Protein AF-A0A7S0EVM1-F1 (afdb_monomer_lite)

Foldseek 3Di:
DPDPPVLQALNVLLVQLVVLQVVLVCLCVCPPHRNDNPSSLVSLVRSLVSLVSNVVRLVVDDPPVCVPSNVSSVVSNVVSVVSNVVSVVVVVVVVVVVVVVVVVVPD

Organism: NCBI:txid33657

Sequence (107 aa):
NPNLASLSGLEGHTVRARAAMLLGMMALDGDGSTQDDAVAQDYFERALLAARAGLACRNELPRTEVASWASYSLHVAEWANSYSVALADACTQVEEDAVDTMQSMDL

Secondary structure (DSSP, 8-state):
---GGGTTSHHHHHHHHHHHHHHHHHHHHTSSS---HHHHHHHHHHHHHHHHHHHHHGGGS-TTTHHHHHHHHHHHHHHHHHHHHHHHHHHHHHHHHHHHHHHTT--

pLDDT: mean 72.64, std 14.71, range [39.16, 90.12]

Radius of gyration: 18.67 Å; chains: 1; bounding box: 40×15×69 Å

Structure (mmCIF, N/CA/C/O backbone):
data_AF-A0A7S0EVM1-F1
#
_entry.id   AF-A0A7S0EVM1-F1
#
loop_
_atom_site.group_PDB
_atom_site.id
_atom_site.type_symbol
_atom_site.label_atom_id
_atom_site.label_alt_id
_atom_site.label_comp_id
_atom_site.label_asym_id
_atom_site.label_entity_id
_atom_site.label_seq_id
_atom_site.pdbx_PDB_ins_code
_atom_site.Cartn_x
_atom_site.Cartn_y
_atom_site.Cartn_z
_atom_site.occupancy
_atom_site.B_iso_or_equiv
_atom_site.auth_seq_id
_atom_site.auth_comp_id
_atom_site.auth_asym_id
_atom_site.auth_atom_id
_atom_site.pdbx_PDB_model_num
ATOM 1 N N . ASN A 1 1 ? 2.717 7.761 -26.372 1.00 39.16 1 ASN A N 1
ATOM 2 C CA . ASN A 1 1 ? 2.186 7.416 -25.041 1.00 39.16 1 ASN A CA 1
ATOM 3 C C . ASN A 1 1 ? 2.802 6.075 -24.661 1.00 39.16 1 ASN A C 1
ATOM 5 O O . ASN A 1 1 ? 2.301 5.061 -25.135 1.00 39.16 1 ASN A O 1
ATOM 9 N N . PRO A 1 2 ? 3.997 6.053 -24.044 1.00 42.12 2 PRO A N 1
ATOM 10 C CA . PRO A 1 2 ? 4.750 4.815 -23.893 1.00 42.12 2 PRO A CA 1
ATOM 11 C C . PRO A 1 2 ? 4.037 3.876 -22.913 1.00 42.12 2 PRO A C 1
ATOM 13 O O . PRO A 1 2 ? 3.960 4.131 -21.721 1.00 42.12 2 PRO A O 1
ATOM 16 N N . ASN A 1 3 ? 3.454 2.827 -23.494 1.00 39.56 3 ASN A N 1
ATOM 17 C CA . ASN A 1 3 ? 3.195 1.498 -22.947 1.00 39.56 3 ASN A CA 1
ATOM 18 C C . ASN A 1 3 ? 3.172 1.356 -21.416 1.00 39.56 3 ASN A C 1
ATOM 20 O O . ASN A 1 3 ? 4.146 0.943 -20.797 1.00 39.56 3 ASN A O 1
ATOM 24 N N . LEU A 1 4 ? 1.971 1.467 -20.847 1.00 48.00 4 LEU A N 1
ATOM 25 C CA . LEU A 1 4 ? 1.638 0.919 -19.524 1.00 48.00 4 LEU A CA 1
ATOM 26 C C . LEU A 1 4 ? 1.870 -0.613 -19.434 1.00 48.00 4 LEU A C 1
ATOM 28 O O . LEU A 1 4 ? 1.876 -1.178 -18.346 1.00 48.00 4 LEU A O 1
ATOM 32 N N . ALA A 1 5 ? 2.083 -1.293 -20.568 1.00 42.06 5 ALA A N 1
ATOM 33 C CA . ALA A 1 5 ? 2.342 -2.730 -20.655 1.00 42.06 5 ALA A CA 1
ATOM 34 C C . ALA A 1 5 ? 3.776 -3.154 -20.262 1.00 42.06 5 ALA A C 1
ATOM 36 O O . ALA A 1 5 ? 3.995 -4.334 -20.010 1.00 42.06 5 ALA A O 1
ATOM 37 N N . SER A 1 6 ? 4.747 -2.231 -20.175 1.00 50.34 6 SER A N 1
ATOM 38 C CA . SER A 1 6 ? 6.135 -2.531 -19.760 1.00 50.34 6 SER A CA 1
ATOM 39 C C . SER A 1 6 ? 6.419 -2.250 -18.276 1.00 50.34 6 SER A C 1
ATOM 41 O O . SER A 1 6 ? 7.572 -2.251 -17.854 1.00 50.34 6 SER A O 1
ATOM 43 N N . LEU A 1 7 ? 5.383 -2.004 -17.467 1.00 54.09 7 LEU A N 1
ATOM 44 C CA . LEU A 1 7 ? 5.465 -1.653 -16.042 1.00 54.09 7 LEU A CA 1
ATOM 45 C C . LEU A 1 7 ? 5.832 -2.851 -15.130 1.00 54.09 7 LEU A C 1
ATOM 47 O O . LEU A 1 7 ? 5.220 -3.059 -14.082 1.00 54.09 7 LEU A O 1
ATOM 51 N N . SER A 1 8 ? 6.827 -3.651 -15.519 1.00 59.28 8 SER A N 1
ATOM 52 C CA . SER A 1 8 ? 7.483 -4.652 -14.661 1.00 59.28 8 SER A CA 1
ATOM 53 C C . SER A 1 8 ? 8.714 -4.098 -13.928 1.00 59.28 8 SER A C 1
ATOM 55 O O . SER A 1 8 ? 9.279 -4.785 -13.088 1.00 59.28 8 SER A O 1
ATOM 57 N N . GLY A 1 9 ? 9.144 -2.870 -14.240 1.00 69.94 9 GLY A N 1
ATOM 58 C CA . GLY A 1 9 ? 10.268 -2.195 -13.582 1.00 69.94 9 GLY A CA 1
ATOM 59 C C . GLY A 1 9 ? 9.874 -1.362 -12.356 1.00 69.94 9 GLY A C 1
ATOM 60 O O . GLY A 1 9 ? 8.707 -1.307 -11.956 1.00 69.94 9 GLY A O 1
ATOM 61 N N . LEU A 1 10 ? 10.859 -0.657 -11.787 1.00 74.62 10 LEU A N 1
ATOM 62 C CA . LEU A 1 10 ? 10.715 0.220 -10.614 1.00 74.62 10 LEU A CA 1
ATOM 63 C C . LEU A 1 10 ? 9.502 1.165 -10.713 1.00 74.62 10 LEU A C 1
ATOM 65 O O . LEU A 1 10 ? 8.761 1.306 -9.743 1.00 74.62 10 LEU A O 1
ATOM 69 N N . GLU A 1 11 ? 9.260 1.769 -11.876 1.00 76.31 11 GLU A N 1
ATOM 70 C CA . GLU A 1 11 ? 8.141 2.695 -12.102 1.00 76.31 11 GLU A CA 1
ATOM 71 C C . GLU A 1 11 ? 6.772 2.023 -11.906 1.00 76.31 11 GLU A C 1
ATOM 73 O O . GLU A 1 11 ? 5.929 2.529 -11.167 1.00 76.31 11 GLU A O 1
ATOM 78 N N . GLY A 1 12 ? 6.565 0.834 -12.478 1.00 79.69 12 GLY A N 1
ATOM 79 C CA . GLY A 1 12 ? 5.301 0.100 -12.365 1.00 79.69 12 GLY A CA 1
ATOM 80 C C . GLY A 1 12 ? 4.971 -0.309 -10.938 1.00 79.69 12 GLY A C 1
ATOM 81 O O . GLY A 1 12 ? 3.844 -0.148 -10.462 1.00 79.69 12 GLY A O 1
ATOM 82 N N . HIS A 1 13 ? 5.990 -0.783 -10.231 1.00 84.75 13 HIS A N 1
ATOM 83 C CA . HIS A 1 13 ? 5.903 -1.097 -8.814 1.00 84.75 13 HIS A CA 1
ATOM 84 C C . HIS A 1 13 ? 5.622 0.141 -7.956 1.00 84.75 13 HIS A C 1
ATOM 86 O O . HIS A 1 13 ? 4.796 0.076 -7.048 1.00 84.75 13 HIS A O 1
ATOM 92 N N . THR A 1 14 ? 6.233 1.279 -8.286 1.00 83.00 14 THR A N 1
ATOM 93 C CA . THR A 1 14 ? 6.039 2.547 -7.570 1.00 83.00 14 THR A CA 1
ATOM 94 C C . THR A 1 14 ? 4.627 3.103 -7.770 1.00 83.00 14 THR A C 1
ATOM 96 O O . THR A 1 14 ? 3.985 3.524 -6.808 1.00 83.00 14 THR A O 1
ATOM 99 N N . VAL A 1 15 ? 4.094 3.044 -8.993 1.00 85.19 15 VAL A N 1
ATOM 100 C CA . VAL A 1 15 ? 2.712 3.454 -9.289 1.00 85.19 15 VAL A CA 1
ATOM 101 C C . VAL A 1 15 ? 1.708 2.554 -8.567 1.00 85.19 15 VAL A C 1
ATOM 103 O O . VAL A 1 15 ? 0.760 3.058 -7.966 1.00 85.19 15 VAL A O 1
ATOM 106 N N . ARG A 1 16 ? 1.932 1.233 -8.563 1.00 87.12 16 ARG A N 1
ATOM 107 C CA . ARG A 1 16 ? 1.083 0.281 -7.830 1.00 87.12 16 ARG A CA 1
ATOM 108 C C . ARG A 1 16 ? 1.115 0.536 -6.324 1.00 87.12 16 ARG A C 1
ATOM 110 O O . ARG A 1 16 ? 0.061 0.532 -5.695 1.00 87.12 16 ARG A O 1
ATOM 117 N N . ALA A 1 17 ? 2.300 0.790 -5.768 1.00 88.19 17 ALA A N 1
ATOM 118 C CA . ALA A 1 17 ? 2.462 1.118 -4.357 1.00 88.19 17 ALA A CA 1
ATOM 119 C C . ALA A 1 17 ? 1.687 2.386 -3.984 1.00 88.19 17 ALA A C 1
ATOM 121 O O . ALA A 1 17 ? 0.917 2.389 -3.029 1.00 88.19 17 ALA A O 1
ATOM 122 N N . ARG A 1 18 ? 1.817 3.441 -4.795 1.00 87.19 18 ARG A N 1
ATOM 123 C CA . ARG A 1 18 ? 1.091 4.699 -4.596 1.00 87.19 18 ARG A CA 1
ATOM 124 C C . ARG A 1 18 ? -0.425 4.516 -4.668 1.00 87.19 18 ARG A C 1
ATOM 126 O O . ARG A 1 18 ? -1.143 5.082 -3.853 1.00 87.19 18 ARG A O 1
ATOM 133 N N . ALA A 1 19 ? -0.914 3.750 -5.641 1.00 89.38 19 ALA A N 1
ATOM 134 C CA . ALA A 1 19 ? -2.344 3.496 -5.788 1.00 89.38 19 ALA A CA 1
ATOM 135 C C . ALA A 1 19 ? -2.915 2.757 -4.569 1.00 89.38 19 ALA A C 1
ATOM 137 O O . ALA A 1 19 ? -3.944 3.166 -4.041 1.00 89.38 19 ALA A O 1
ATOM 138 N N . ALA A 1 20 ? -2.221 1.720 -4.091 1.00 89.75 20 ALA A N 1
ATOM 139 C CA . ALA A 1 20 ? -2.609 1.004 -2.879 1.00 89.75 20 ALA A CA 1
ATOM 140 C C . ALA A 1 20 ? -2.584 1.925 -1.648 1.00 89.75 20 ALA A C 1
ATOM 142 O O . ALA A 1 20 ? -3.515 1.909 -0.855 1.00 89.75 20 ALA A O 1
ATOM 143 N N . MET A 1 21 ? -1.590 2.807 -1.542 1.00 88.44 21 MET A N 1
ATOM 144 C CA . MET A 1 21 ? -1.521 3.767 -0.444 1.00 88.44 21 MET A CA 1
ATOM 145 C C . MET A 1 21 ? -2.709 4.740 -0.416 1.00 88.44 21 MET A C 1
ATOM 147 O O . MET A 1 21 ? -3.278 4.979 0.644 1.00 88.44 21 MET A O 1
ATOM 151 N N . LEU A 1 22 ? -3.114 5.270 -1.573 1.00 88.44 22 LEU A N 1
ATOM 152 C CA . LEU A 1 22 ? -4.288 6.142 -1.667 1.00 88.44 22 LEU A CA 1
ATOM 153 C C . LEU A 1 22 ? -5.585 5.393 -1.330 1.00 88.44 22 LEU A C 1
ATOM 155 O O . LEU A 1 22 ? -6.451 5.958 -0.675 1.00 88.44 22 LEU A O 1
ATOM 159 N N . LEU A 1 23 ? -5.709 4.123 -1.732 1.00 89.56 23 LEU A N 1
ATOM 160 C CA . LEU A 1 23 ? -6.848 3.281 -1.350 1.00 89.56 23 LEU A CA 1
ATOM 161 C C . LEU A 1 23 ? -6.906 3.053 0.165 1.00 89.56 23 LEU A C 1
ATOM 163 O O . LEU A 1 23 ? -7.986 3.145 0.738 1.00 89.56 23 LEU A O 1
ATOM 167 N N . GLY A 1 24 ? -5.760 2.821 0.811 1.00 87.75 24 GLY A N 1
ATOM 168 C CA . GLY A 1 24 ? -5.685 2.692 2.267 1.00 87.75 24 GLY A CA 1
ATOM 169 C C . GLY A 1 24 ? -6.099 3.972 2.995 1.00 87.75 24 GLY A C 1
ATOM 170 O O . GLY A 1 24 ? -6.871 3.908 3.942 1.00 87.75 24 GLY A O 1
ATOM 171 N N . MET A 1 25 ? -5.667 5.142 2.509 1.00 87.94 25 MET A N 1
ATOM 172 C CA . MET A 1 25 ? -6.098 6.434 3.066 1.00 87.94 25 MET A CA 1
ATOM 173 C C . MET A 1 25 ? -7.604 6.662 2.901 1.00 87.94 25 MET A C 1
ATOM 175 O O . MET A 1 25 ? -8.264 7.034 3.858 1.00 87.94 25 MET A O 1
ATOM 179 N N . MET A 1 26 ? -8.169 6.375 1.724 1.00 87.56 26 MET A N 1
ATOM 180 C CA . MET A 1 26 ? -9.619 6.500 1.518 1.00 87.56 26 MET A CA 1
ATOM 181 C C . MET A 1 26 ? -10.413 5.538 2.413 1.00 87.56 26 MET A C 1
ATOM 183 O O . MET A 1 26 ? -11.485 5.896 2.890 1.00 87.56 26 MET A O 1
ATOM 187 N N . ALA A 1 27 ? -9.889 4.334 2.666 1.00 85.62 27 ALA A N 1
ATOM 188 C CA . ALA A 1 27 ? -10.500 3.384 3.593 1.00 85.62 27 ALA A CA 1
ATOM 189 C C . ALA A 1 27 ? -10.423 3.850 5.061 1.00 85.62 27 ALA A C 1
ATOM 191 O O . ALA A 1 27 ? -11.381 3.627 5.796 1.00 85.62 27 ALA A O 1
ATOM 192 N N . LEU A 1 28 ? -9.345 4.536 5.469 1.00 85.50 28 LEU A N 1
ATOM 193 C CA . LEU A 1 28 ? -9.244 5.181 6.789 1.00 85.50 28 LEU A CA 1
ATOM 194 C C . LEU A 1 28 ? -10.194 6.369 6.937 1.00 85.50 28 LEU A C 1
ATOM 196 O O . LEU A 1 28 ? -10.848 6.512 7.960 1.00 85.50 28 LEU A O 1
ATOM 200 N N . ASP A 1 29 ? -10.272 7.224 5.921 1.00 83.94 29 ASP A N 1
ATOM 201 C CA . ASP A 1 29 ? -11.084 8.440 5.989 1.00 83.94 29 ASP A CA 1
ATOM 202 C C . ASP A 1 29 ? -12.585 8.151 5.779 1.00 83.94 29 ASP A C 1
ATOM 204 O O . ASP A 1 29 ? -13.428 9.020 6.002 1.00 83.94 29 ASP A O 1
ATOM 208 N N . GLY A 1 30 ? -12.942 6.936 5.339 1.00 81.69 30 GLY A N 1
ATOM 209 C CA . GLY A 1 30 ? -14.306 6.599 4.923 1.00 81.69 30 GLY A CA 1
ATOM 210 C C . GLY A 1 30 ? -14.728 7.338 3.646 1.00 81.69 30 GLY A C 1
ATOM 211 O O . GLY A 1 30 ? -15.910 7.601 3.413 1.00 81.69 30 GLY A O 1
ATOM 212 N N . ASP A 1 31 ? -13.765 7.709 2.804 1.00 71.44 31 ASP A N 1
ATOM 213 C CA . ASP A 1 31 ? -14.023 8.508 1.614 1.00 71.44 31 ASP A CA 1
ATOM 214 C C . ASP A 1 31 ? -14.452 7.581 0.460 1.00 71.44 31 ASP A C 1
ATOM 216 O O . ASP A 1 31 ? -13.644 6.960 -0.232 1.00 71.44 31 ASP A O 1
ATOM 220 N N . GLY A 1 32 ? -15.771 7.420 0.303 1.00 64.94 32 GLY A N 1
ATOM 221 C CA . GLY A 1 32 ? -16.404 6.541 -0.692 1.00 64.94 32 GLY A CA 1
ATOM 222 C C . GLY A 1 32 ? -16.937 5.199 -0.160 1.00 64.94 32 GLY A C 1
ATOM 223 O O . GLY A 1 32 ? -17.579 4.473 -0.921 1.00 64.94 32 GLY A O 1
ATOM 224 N N . SER A 1 33 ? -16.726 4.878 1.123 1.00 69.19 33 SER A N 1
ATOM 225 C CA . SER A 1 33 ? -17.271 3.707 1.845 1.00 69.19 33 SER A CA 1
ATOM 226 C C . SER A 1 33 ? -17.315 3.986 3.360 1.00 69.19 33 SER A C 1
ATOM 228 O O . SER A 1 33 ? -16.895 5.045 3.799 1.00 69.19 33 SER A O 1
ATOM 230 N N . THR A 1 34 ? -17.811 3.068 4.195 1.00 79.50 34 THR A N 1
ATOM 231 C CA . THR A 1 34 ? -17.584 3.150 5.651 1.00 79.50 34 THR A CA 1
ATOM 232 C C . THR A 1 34 ? -16.094 3.043 5.969 1.00 79.50 34 THR A C 1
ATOM 234 O O . THR A 1 34 ? -15.407 2.246 5.326 1.00 79.50 34 THR A O 1
ATOM 237 N N . GLN A 1 35 ? -15.626 3.811 6.958 1.00 84.12 35 GLN A N 1
ATOM 238 C CA . GLN A 1 35 ? -14.271 3.685 7.493 1.00 84.12 35 GLN A CA 1
ATOM 239 C C . GLN A 1 35 ? -14.011 2.233 7.912 1.00 84.12 35 GLN A C 1
ATOM 241 O O . GLN A 1 35 ? -14.813 1.642 8.640 1.00 84.12 35 GLN A O 1
ATOM 246 N N . ASP A 1 36 ? -12.912 1.670 7.420 1.00 85.56 36 ASP A N 1
ATOM 247 C CA . ASP A 1 36 ? -12.510 0.294 7.686 1.00 85.56 36 ASP A CA 1
ATOM 248 C C . ASP A 1 36 ? -10.986 0.215 7.812 1.00 85.56 36 ASP A C 1
ATOM 250 O O . ASP A 1 36 ? -10.238 0.163 6.829 1.00 85.56 36 ASP A O 1
ATOM 254 N N . ASP A 1 37 ? -10.543 0.208 9.065 1.00 83.62 37 ASP A N 1
ATOM 255 C CA . ASP A 1 37 ? -9.136 0.191 9.449 1.00 83.62 37 ASP A CA 1
ATOM 256 C C . ASP A 1 37 ? -8.442 -1.121 9.034 1.00 83.62 37 ASP A C 1
ATOM 258 O O . ASP A 1 37 ? -7.261 -1.116 8.678 1.00 83.62 37 ASP A O 1
ATOM 262 N N . ALA A 1 38 ? -9.175 -2.242 8.992 1.00 86.56 38 ALA A N 1
ATOM 263 C CA . ALA A 1 38 ? -8.637 -3.535 8.572 1.00 86.56 38 ALA A CA 1
ATOM 264 C C . ALA A 1 38 ? -8.399 -3.572 7.055 1.00 86.56 38 ALA A C 1
ATOM 266 O O . ALA A 1 38 ? -7.364 -4.050 6.582 1.00 86.56 38 ALA A O 1
ATOM 267 N N . VAL A 1 39 ? -9.332 -3.017 6.279 1.00 85.81 39 VAL A N 1
ATOM 268 C CA . VAL A 1 39 ? -9.170 -2.849 4.830 1.00 85.81 39 VAL A CA 1
ATOM 269 C C . VAL A 1 39 ? -8.057 -1.850 4.523 1.00 85.81 39 VAL A C 1
ATOM 271 O O . VAL A 1 39 ? -7.255 -2.083 3.614 1.00 85.81 39 VAL A O 1
ATOM 274 N N . ALA A 1 40 ? -7.956 -0.762 5.288 1.00 87.69 40 ALA A N 1
ATOM 275 C CA . ALA A 1 40 ? -6.856 0.179 5.153 1.00 87.69 40 ALA A CA 1
ATOM 276 C C . ALA A 1 40 ? -5.496 -0.491 5.392 1.00 87.69 40 ALA A C 1
ATOM 278 O O . ALA A 1 40 ? -4.570 -0.304 4.596 1.00 87.69 40 ALA A O 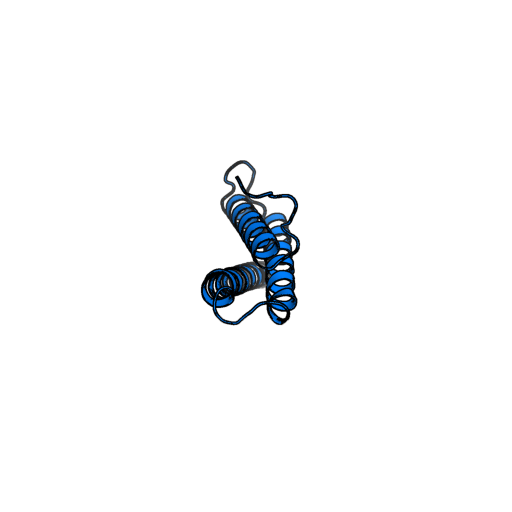1
ATOM 279 N N . GLN A 1 41 ? -5.394 -1.324 6.432 1.00 87.44 41 GLN A N 1
ATOM 280 C CA . GLN A 1 41 ? -4.185 -2.082 6.737 1.00 87.44 41 GLN A CA 1
ATOM 281 C C . GLN A 1 41 ? -3.770 -3.004 5.579 1.00 87.44 41 GLN A C 1
ATOM 283 O O . GLN A 1 41 ? -2.607 -2.956 5.170 1.00 87.44 41 GLN A O 1
ATOM 288 N N . ASP A 1 42 ? -4.699 -3.772 4.993 1.00 90.12 42 ASP A N 1
ATOM 289 C CA . ASP A 1 42 ? -4.410 -4.623 3.822 1.00 90.12 42 ASP A CA 1
ATOM 290 C C . ASP A 1 42 ? -3.834 -3.799 2.659 1.00 90.12 42 ASP A C 1
ATOM 292 O O . ASP A 1 42 ? -2.827 -4.161 2.038 1.00 90.12 42 ASP A O 1
ATOM 296 N N . TYR A 1 43 ? -4.425 -2.635 2.383 1.00 89.62 43 TYR A N 1
ATOM 297 C CA . TYR A 1 43 ? -3.936 -1.755 1.328 1.00 89.62 43 TYR A CA 1
ATOM 298 C C . TYR A 1 43 ? -2.542 -1.187 1.618 1.00 89.62 43 TYR A C 1
ATOM 300 O O . TYR A 1 43 ? -1.715 -1.124 0.699 1.00 89.62 43 TYR A O 1
ATOM 308 N N . PHE A 1 44 ? -2.233 -0.827 2.866 1.00 88.12 44 PHE A N 1
ATOM 309 C CA . PHE A 1 44 ? -0.893 -0.371 3.243 1.00 88.12 44 PHE A CA 1
ATOM 310 C C . PHE A 1 44 ? 0.153 -1.486 3.135 1.00 88.12 44 PHE A C 1
ATOM 312 O O . PHE A 1 44 ? 1.240 -1.253 2.598 1.00 88.12 44 PHE A O 1
ATOM 319 N N . GLU A 1 45 ? -0.175 -2.717 3.525 1.00 89.50 45 GLU A N 1
ATOM 320 C CA . GLU A 1 45 ? 0.722 -3.867 3.360 1.00 89.50 45 GLU A CA 1
ATOM 321 C C . GLU A 1 45 ?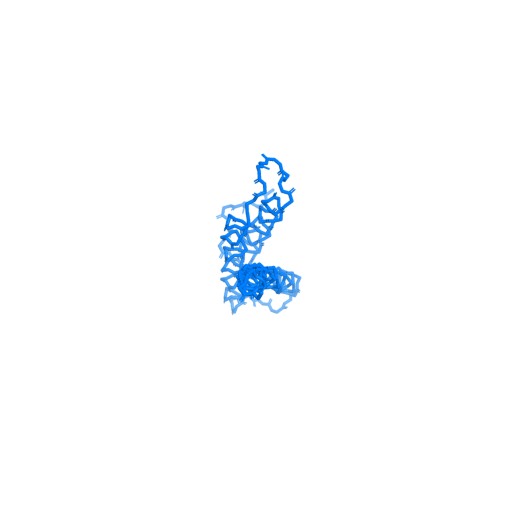 1.016 -4.148 1.881 1.00 89.50 45 GLU A C 1
ATOM 323 O O . GLU A 1 45 ? 2.167 -4.361 1.479 1.00 89.50 45 GLU A O 1
ATOM 328 N N . ARG A 1 46 ? -0.005 -4.059 1.024 1.00 88.88 46 ARG A N 1
ATOM 329 C CA . ARG A 1 46 ? 0.149 -4.205 -0.431 1.00 88.88 46 ARG A CA 1
ATOM 330 C C . ARG A 1 46 ? 0.977 -3.073 -1.035 1.00 88.88 46 ARG A C 1
ATOM 332 O O . ARG A 1 46 ? 1.782 -3.330 -1.936 1.00 88.88 46 ARG A O 1
ATOM 339 N N . ALA A 1 47 ? 0.827 -1.845 -0.534 1.00 89.12 47 ALA A N 1
ATOM 340 C CA . ALA A 1 47 ? 1.658 -0.712 -0.933 1.00 89.12 47 ALA A CA 1
ATOM 341 C C . ALA A 1 47 ? 3.135 -0.958 -0.591 1.00 89.12 47 ALA A C 1
ATOM 343 O O . ALA A 1 47 ? 4.008 -0.800 -1.450 1.00 89.12 47 ALA A O 1
ATOM 344 N N . LEU A 1 48 ? 3.404 -1.430 0.628 1.00 87.12 48 LEU A N 1
ATOM 345 C CA . LEU A 1 48 ? 4.742 -1.756 1.111 1.00 87.12 48 LEU A CA 1
ATOM 346 C C . LEU A 1 48 ? 5.392 -2.871 0.281 1.00 87.12 48 LEU A C 1
ATOM 348 O O . LEU A 1 48 ? 6.544 -2.743 -0.144 1.00 87.12 48 LEU A O 1
ATOM 352 N N . LEU A 1 49 ? 4.655 -3.950 0.004 1.00 87.94 49 LEU A N 1
ATOM 353 C CA . LEU A 1 49 ? 5.121 -5.056 -0.836 1.00 87.94 49 LEU A CA 1
ATOM 354 C C . LEU A 1 49 ? 5.452 -4.590 -2.256 1.00 87.94 49 LEU A C 1
ATOM 356 O O . LEU A 1 49 ? 6.507 -4.934 -2.793 1.00 87.94 49 LEU A O 1
ATOM 360 N N . ALA A 1 50 ? 4.586 -3.772 -2.858 1.00 86.12 50 ALA A N 1
ATOM 361 C CA . ALA A 1 50 ? 4.815 -3.234 -4.192 1.00 86.12 50 ALA A CA 1
ATOM 362 C C . ALA A 1 50 ? 6.050 -2.322 -4.236 1.00 86.12 50 ALA A C 1
ATOM 364 O O . ALA A 1 50 ? 6.876 -2.484 -5.135 1.00 86.12 50 ALA A O 1
ATOM 365 N N . ALA A 1 51 ? 6.220 -1.430 -3.255 1.00 85.06 51 ALA A N 1
ATOM 366 C CA . ALA A 1 51 ? 7.371 -0.533 -3.170 1.00 85.06 51 ALA A CA 1
ATOM 367 C C . ALA A 1 51 ? 8.687 -1.305 -2.989 1.00 85.06 51 ALA A C 1
ATOM 369 O O . ALA A 1 51 ? 9.660 -1.053 -3.702 1.00 85.06 51 ALA A O 1
ATOM 370 N N . ARG A 1 52 ? 8.706 -2.303 -2.095 1.00 83.81 52 ARG A N 1
ATOM 371 C CA . ARG A 1 52 ? 9.870 -3.177 -1.871 1.00 83.81 52 ARG A CA 1
ATOM 372 C C . ARG A 1 52 ? 10.238 -3.975 -3.117 1.00 83.81 52 ARG A C 1
ATOM 374 O O . ARG A 1 52 ? 11.417 -4.053 -3.452 1.00 83.81 52 ARG A O 1
ATOM 381 N N . ALA A 1 53 ? 9.252 -4.518 -3.827 1.00 84.31 53 ALA A N 1
ATOM 382 C CA . ALA A 1 53 ? 9.489 -5.212 -5.089 1.00 84.31 53 ALA A CA 1
ATOM 383 C C . ALA A 1 53 ? 10.094 -4.271 -6.148 1.00 84.31 53 ALA A C 1
ATOM 385 O O . ALA A 1 53 ? 11.065 -4.635 -6.805 1.00 84.31 53 ALA A O 1
ATOM 386 N N . GLY A 1 54 ? 9.616 -3.025 -6.240 1.00 80.12 54 GLY A N 1
ATOM 387 C CA . GLY A 1 54 ? 10.217 -2.012 -7.114 1.00 80.12 54 GLY A CA 1
ATOM 388 C C . GLY A 1 54 ? 11.667 -1.690 -6.750 1.00 80.12 54 GLY A C 1
ATOM 389 O O . GLY A 1 54 ? 12.535 -1.660 -7.622 1.00 80.12 54 GLY A O 1
ATOM 390 N N . LEU A 1 55 ? 11.949 -1.504 -5.457 1.00 76.62 55 LEU A N 1
ATOM 391 C CA . LEU A 1 55 ? 13.303 -1.283 -4.940 1.00 76.62 55 LEU A CA 1
ATOM 392 C C . LEU A 1 55 ? 14.231 -2.483 -5.173 1.00 76.62 55 LEU A C 1
ATOM 394 O O . LEU A 1 55 ? 15.427 -2.280 -5.366 1.00 76.62 55 LEU A O 1
ATOM 398 N N . ALA A 1 56 ? 13.710 -3.711 -5.190 1.00 79.88 56 ALA A N 1
ATOM 399 C CA . ALA A 1 56 ? 14.480 -4.900 -5.548 1.00 79.88 56 ALA A CA 1
ATOM 400 C C . ALA A 1 56 ? 14.846 -4.904 -7.044 1.00 79.88 56 ALA A C 1
ATOM 402 O O . ALA A 1 56 ? 15.999 -5.165 -7.390 1.00 79.88 56 ALA A O 1
ATOM 403 N N . CYS A 1 57 ? 13.917 -4.500 -7.920 1.00 72.38 57 CYS A N 1
ATOM 404 C CA . CYS A 1 57 ? 14.168 -4.326 -9.357 1.00 72.38 57 CYS A CA 1
ATOM 405 C C . CYS A 1 57 ? 15.154 -3.184 -9.674 1.00 72.38 57 CYS A C 1
ATOM 407 O O . CYS A 1 57 ? 15.701 -3.116 -10.773 1.00 72.38 57 CYS A O 1
ATOM 409 N N . ARG A 1 58 ? 15.432 -2.287 -8.718 1.00 68.44 58 ARG A N 1
ATOM 410 C CA . ARG A 1 58 ? 16.391 -1.179 -8.871 1.00 68.44 58 ARG A CA 1
ATOM 411 C C . ARG A 1 58 ? 17.804 -1.636 -9.241 1.00 68.44 58 ARG A C 1
ATOM 413 O O . ARG A 1 58 ? 18.507 -0.889 -9.913 1.00 68.44 58 ARG A O 1
ATOM 420 N N . ASN A 1 59 ? 18.236 -2.818 -8.788 1.00 62.62 59 ASN A N 1
ATOM 421 C CA . ASN A 1 59 ? 19.593 -3.320 -9.046 1.00 62.62 59 ASN A CA 1
ATOM 422 C C . ASN A 1 59 ? 19.888 -3.547 -10.541 1.00 62.62 59 ASN A C 1
ATOM 424 O O . ASN A 1 59 ? 21.051 -3.695 -10.905 1.00 62.62 59 ASN A O 1
ATOM 428 N N . GLU A 1 60 ? 18.865 -3.537 -11.395 1.00 60.97 60 GLU A N 1
ATOM 429 C CA . GLU A 1 60 ? 18.982 -3.725 -12.843 1.00 60.97 60 GLU A CA 1
ATOM 430 C C . GLU A 1 60 ? 19.104 -2.397 -13.625 1.00 60.97 60 GLU A C 1
ATOM 432 O O . GLU A 1 60 ? 19.293 -2.420 -14.840 1.00 60.97 60 GLU A O 1
ATOM 437 N N . LEU A 1 61 ? 19.026 -1.232 -12.959 1.00 55.81 61 LEU A N 1
ATOM 438 C CA . LEU A 1 61 ? 18.966 0.086 -13.610 1.00 55.81 61 LEU A CA 1
ATOM 439 C C . LEU A 1 61 ? 20.234 0.948 -13.397 1.00 55.81 61 LEU A C 1
ATOM 441 O O . LEU A 1 61 ? 20.835 0.930 -12.318 1.00 55.81 61 LEU A O 1
ATOM 445 N N . PRO A 1 62 ? 20.640 1.772 -14.387 1.00 55.44 62 PRO A N 1
ATOM 446 C CA . PRO A 1 62 ? 21.748 2.718 -14.245 1.00 55.44 62 PRO A CA 1
ATOM 447 C C . PRO A 1 62 ? 21.416 3.846 -13.247 1.00 55.44 62 PRO A C 1
ATOM 449 O O . PRO A 1 62 ? 20.316 4.397 -13.249 1.00 55.44 62 PRO A O 1
ATOM 452 N N . ARG A 1 63 ? 22.397 4.236 -12.413 1.00 57.25 63 ARG A N 1
ATOM 453 C CA . ARG A 1 63 ? 22.281 5.181 -11.269 1.00 57.25 63 ARG A CA 1
ATOM 454 C C . ARG A 1 63 ? 21.557 6.514 -11.543 1.00 57.25 63 ARG A C 1
ATOM 456 O O . ARG A 1 63 ? 21.136 7.157 -10.586 1.00 57.25 63 ARG A O 1
ATOM 463 N N . THR A 1 64 ? 21.441 6.950 -12.795 1.00 56.09 64 THR A N 1
ATOM 464 C CA . THR A 1 64 ? 20.963 8.288 -13.178 1.00 56.09 64 THR A CA 1
ATOM 465 C C . THR A 1 64 ? 19.440 8.410 -13.314 1.00 56.09 64 THR A C 1
ATOM 467 O O . THR A 1 64 ? 18.923 9.493 -13.072 1.00 56.09 64 THR A O 1
ATOM 470 N N . GLU A 1 65 ? 18.703 7.335 -13.625 1.00 53.22 65 GLU A N 1
ATOM 471 C CA . GLU A 1 65 ? 17.218 7.346 -13.676 1.00 53.22 65 GLU A CA 1
ATOM 472 C C . GLU A 1 65 ? 16.572 6.887 -12.359 1.00 53.22 65 GLU A C 1
ATOM 474 O O . GLU A 1 65 ? 15.437 7.227 -12.027 1.00 53.22 65 GLU A O 1
ATOM 479 N N . VAL A 1 66 ? 17.339 6.149 -11.560 1.00 54.22 66 VAL A N 1
ATOM 480 C CA . VAL A 1 66 ? 16.919 5.550 -10.293 1.00 54.22 66 VAL A CA 1
ATOM 481 C C . VAL A 1 66 ? 16.581 6.600 -9.226 1.00 54.22 66 VAL A C 1
ATOM 483 O O . VAL A 1 66 ? 15.768 6.340 -8.344 1.00 54.22 66 VAL A O 1
ATOM 486 N N . ALA A 1 67 ? 17.173 7.793 -9.292 1.00 58.34 67 ALA A N 1
ATOM 487 C CA . ALA A 1 67 ? 17.135 8.759 -8.196 1.00 58.34 67 ALA A CA 1
ATOM 488 C C . ALA A 1 67 ? 15.735 9.337 -7.901 1.00 58.34 67 ALA A C 1
ATOM 490 O O . ALA A 1 67 ? 15.435 9.619 -6.743 1.00 58.34 67 ALA A O 1
ATOM 491 N N . SER A 1 68 ? 14.868 9.487 -8.909 1.00 67.12 68 SER A N 1
ATOM 492 C CA . SER A 1 68 ? 13.533 10.075 -8.708 1.00 67.12 68 SER A CA 1
ATOM 493 C C . SER A 1 68 ? 12.537 9.046 -8.170 1.00 67.12 68 SER A C 1
ATOM 495 O O . SER A 1 68 ? 11.988 9.217 -7.079 1.00 67.12 68 SER A O 1
ATOM 497 N N . TRP A 1 69 ? 12.363 7.929 -8.880 1.00 65.44 69 TRP A N 1
ATOM 498 C CA . TRP A 1 69 ? 11.398 6.903 -8.490 1.00 65.44 69 TRP A CA 1
ATOM 499 C C . TRP A 1 69 ? 11.833 6.107 -7.259 1.00 65.44 69 TRP A C 1
ATOM 501 O O . TRP A 1 69 ? 10.972 5.717 -6.479 1.00 65.44 69 TRP A O 1
ATOM 511 N N . ALA A 1 70 ? 13.136 5.910 -7.016 1.00 68.81 70 ALA A N 1
ATOM 512 C CA . ALA A 1 70 ? 13.583 5.203 -5.816 1.00 68.81 70 ALA A CA 1
ATOM 513 C C . ALA A 1 70 ? 13.331 6.021 -4.543 1.00 68.81 70 ALA A C 1
ATOM 515 O O . ALA A 1 70 ? 12.779 5.472 -3.593 1.00 68.81 70 ALA A O 1
ATOM 516 N N . SER A 1 71 ? 13.658 7.322 -4.532 1.00 75.50 71 SER A N 1
ATOM 517 C CA . SER A 1 71 ? 13.330 8.206 -3.399 1.00 75.50 71 SER A CA 1
ATOM 518 C C . SER A 1 71 ? 11.830 8.262 -3.146 1.00 75.50 71 SER A C 1
ATOM 520 O O . SER A 1 71 ? 11.399 8.220 -1.995 1.00 75.50 71 SER A O 1
ATOM 522 N N . TYR A 1 72 ? 11.032 8.310 -4.215 1.00 73.56 72 TYR A N 1
ATOM 523 C CA . TYR A 1 72 ? 9.580 8.309 -4.101 1.00 73.56 72 TYR A CA 1
ATOM 524 C C . TYR A 1 72 ? 9.042 6.970 -3.570 1.00 73.56 72 TYR A C 1
ATOM 526 O O . TYR A 1 72 ? 8.224 6.953 -2.658 1.00 73.56 72 TYR A O 1
ATOM 534 N N . SER A 1 73 ? 9.549 5.837 -4.066 1.00 75.19 73 SER A N 1
ATOM 535 C CA . SER A 1 73 ? 9.173 4.502 -3.578 1.00 75.19 73 SER A CA 1
ATOM 536 C C . SER A 1 73 ? 9.566 4.269 -2.116 1.00 75.19 73 SER A C 1
ATOM 538 O O . SER A 1 73 ? 8.828 3.609 -1.388 1.00 75.19 73 SER A O 1
ATOM 540 N N . LEU A 1 74 ? 10.690 4.845 -1.673 1.00 80.69 74 LEU A N 1
ATOM 541 C CA . LEU A 1 74 ? 11.128 4.791 -0.283 1.00 80.69 74 LEU A CA 1
ATOM 542 C C . LEU A 1 74 ? 10.167 5.575 0.614 1.00 80.69 74 LEU A C 1
ATOM 544 O O . LEU A 1 74 ? 9.707 5.028 1.607 1.00 80.69 74 LEU A O 1
ATOM 548 N N . HIS A 1 75 ? 9.782 6.789 0.209 1.00 82.38 75 HIS A N 1
ATOM 549 C CA . HIS A 1 75 ? 8.790 7.582 0.940 1.00 82.38 75 HIS A CA 1
ATOM 550 C C . HIS A 1 75 ? 7.439 6.866 1.044 1.00 82.38 75 HIS A C 1
ATOM 552 O O . HIS A 1 75 ? 6.836 6.844 2.111 1.00 82.38 75 HIS A O 1
ATOM 558 N N . VAL A 1 76 ? 6.967 6.238 -0.040 1.00 81.00 76 VAL A N 1
ATOM 559 C CA . VAL A 1 76 ? 5.718 5.457 -0.007 1.00 81.00 76 VAL A CA 1
ATOM 560 C C . VAL A 1 76 ? 5.836 4.274 0.959 1.00 81.00 76 VAL A C 1
ATOM 562 O O . VAL A 1 76 ? 4.904 4.006 1.710 1.00 81.00 76 VAL A O 1
ATOM 565 N N . ALA A 1 77 ? 6.979 3.583 0.981 1.00 81.12 77 ALA A N 1
ATOM 566 C CA . ALA A 1 77 ? 7.215 2.485 1.915 1.00 81.12 77 ALA A CA 1
ATOM 567 C C . ALA A 1 77 ? 7.274 2.961 3.377 1.00 81.12 77 ALA A C 1
ATOM 569 O O . ALA A 1 77 ? 6.705 2.310 4.251 1.00 81.12 77 ALA A O 1
ATOM 570 N N . GLU A 1 78 ? 7.939 4.084 3.644 1.00 86.06 78 GLU A N 1
ATOM 571 C CA . GLU A 1 78 ? 8.038 4.682 4.979 1.00 86.06 78 GLU A CA 1
ATOM 572 C C . GLU A 1 78 ? 6.672 5.117 5.498 1.00 86.06 78 GLU A C 1
ATOM 574 O O . GLU A 1 78 ? 6.306 4.776 6.623 1.00 86.06 78 GLU A O 1
ATOM 579 N N . TRP A 1 79 ? 5.885 5.807 4.672 1.00 84.81 79 TRP A N 1
ATOM 580 C CA . TRP A 1 79 ? 4.540 6.198 5.065 1.00 84.81 79 TRP A CA 1
ATOM 581 C C . TRP A 1 79 ? 3.644 4.981 5.277 1.00 84.81 79 TRP A C 1
ATOM 583 O O . TRP A 1 79 ? 2.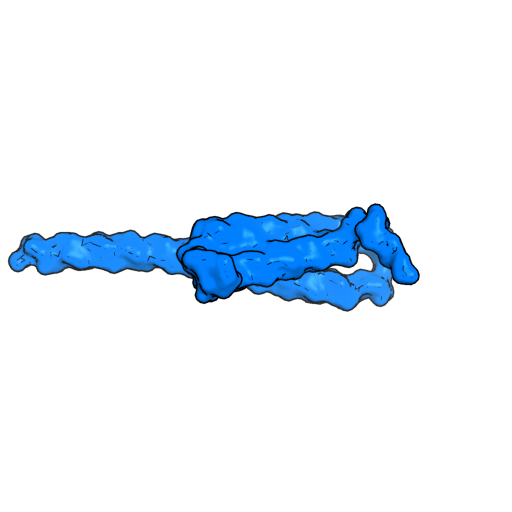996 4.907 6.315 1.00 84.81 79 TRP A O 1
ATOM 593 N N . ALA A 1 80 ? 3.625 4.009 4.358 1.00 82.88 80 ALA A N 1
ATOM 594 C CA . ALA A 1 80 ? 2.809 2.805 4.523 1.00 82.88 80 ALA A CA 1
ATOM 595 C C . ALA A 1 80 ? 3.156 2.071 5.828 1.00 82.88 80 ALA A C 1
ATOM 597 O O . ALA A 1 80 ? 2.264 1.702 6.583 1.00 82.88 80 ALA A O 1
ATOM 598 N N . ASN A 1 81 ? 4.449 1.947 6.144 1.00 83.12 81 ASN A N 1
ATOM 599 C CA . ASN A 1 81 ? 4.904 1.361 7.401 1.00 83.12 81 ASN A CA 1
ATOM 600 C C . ASN A 1 81 ? 4.465 2.183 8.626 1.00 83.12 81 ASN A C 1
ATOM 602 O O . ASN A 1 81 ? 4.052 1.605 9.625 1.00 83.12 81 ASN A O 1
ATOM 606 N N . SER A 1 82 ? 4.525 3.517 8.556 1.00 84.75 82 SER A N 1
ATOM 607 C CA . SER A 1 82 ? 4.050 4.391 9.636 1.00 84.75 82 SER A CA 1
ATOM 608 C C . SER A 1 82 ? 2.549 4.229 9.893 1.00 84.75 82 SER A C 1
ATOM 610 O O . SER A 1 82 ? 2.145 4.172 11.050 1.00 84.75 82 SER A O 1
ATOM 612 N N . TYR A 1 83 ? 1.730 4.139 8.840 1.00 80.69 83 TYR A N 1
ATOM 613 C CA . TYR A 1 83 ? 0.284 3.938 8.975 1.00 80.69 83 TYR A CA 1
ATOM 614 C C . TYR A 1 83 ? -0.053 2.551 9.526 1.00 80.69 83 TYR A C 1
ATOM 616 O O . TYR A 1 83 ? -0.889 2.445 10.417 1.00 80.69 83 TYR A O 1
ATOM 624 N N . SER A 1 84 ? 0.629 1.498 9.065 1.00 78.00 84 SER A N 1
ATOM 625 C CA . SER A 1 84 ? 0.440 0.148 9.609 1.00 78.00 84 SER A CA 1
ATOM 626 C C . SER A 1 84 ? 0.786 0.064 11.100 1.00 78.00 84 SER A C 1
ATOM 628 O O . SER A 1 84 ? 0.063 -0.585 11.848 1.00 78.00 84 SER A O 1
ATOM 630 N N . VAL A 1 85 ? 1.857 0.731 11.552 1.00 82.56 85 VAL A N 1
ATOM 631 C CA . VAL A 1 85 ? 2.216 0.778 12.983 1.00 82.56 85 VAL A CA 1
ATOM 632 C C . VAL A 1 85 ? 1.179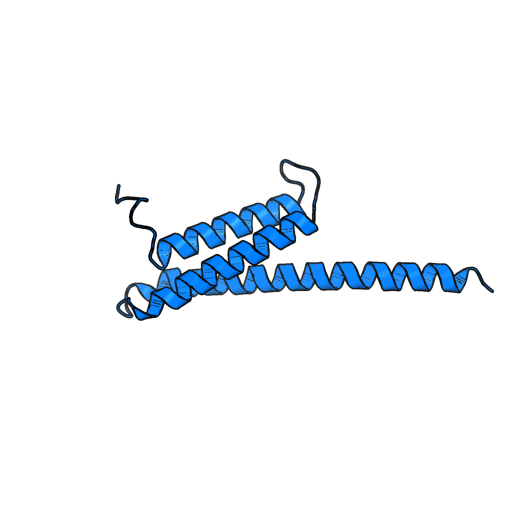 1.562 13.787 1.00 82.56 85 VAL A C 1
ATOM 634 O O . VAL A 1 85 ? 0.760 1.095 14.838 1.00 82.56 85 VAL A O 1
ATOM 637 N N . ALA A 1 86 ? 0.721 2.710 13.282 1.00 81.19 86 ALA A N 1
ATOM 638 C CA . ALA A 1 86 ? -0.297 3.508 13.963 1.00 81.19 86 ALA A CA 1
ATOM 639 C C . ALA A 1 86 ? -1.626 2.748 14.137 1.00 81.19 86 ALA A C 1
ATOM 641 O O . ALA A 1 86 ? -2.251 2.844 15.189 1.00 81.19 86 ALA A O 1
ATOM 642 N N . LEU A 1 87 ? -2.038 1.965 13.133 1.00 76.12 87 LEU A N 1
ATOM 643 C CA . LEU A 1 87 ? -3.230 1.114 13.222 1.00 76.12 87 LEU A CA 1
ATOM 644 C C . LEU A 1 87 ? -3.049 -0.034 14.223 1.00 76.12 87 LEU A C 1
ATOM 6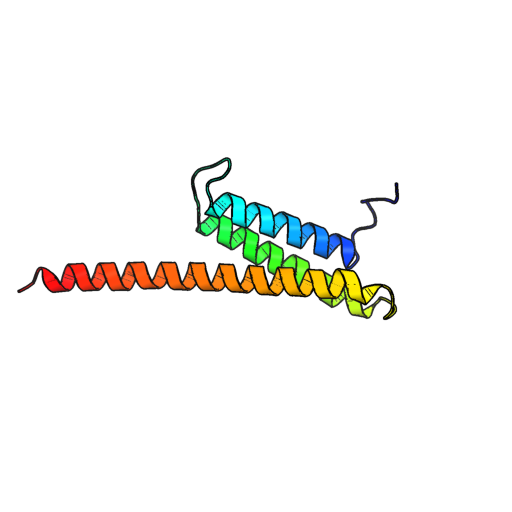46 O O . LEU A 1 87 ? -3.966 -0.334 14.984 1.00 76.12 87 LEU A O 1
ATOM 650 N N . ALA A 1 88 ? -1.862 -0.645 14.263 1.00 75.06 88 ALA A N 1
ATOM 651 C CA . ALA A 1 88 ? -1.554 -1.686 15.240 1.00 75.06 88 ALA A CA 1
ATOM 652 C C . ALA A 1 88 ? -1.589 -1.150 16.683 1.00 75.06 88 ALA A C 1
ATOM 654 O O . ALA A 1 88 ? -2.210 -1.776 17.541 1.00 75.06 88 ALA A O 1
ATOM 655 N N . ASP A 1 89 ? -0.995 0.025 16.929 1.00 72.81 89 ASP A N 1
ATOM 656 C CA . ASP A 1 89 ? -1.017 0.685 18.241 1.00 72.81 89 ASP A CA 1
ATOM 657 C C . ASP A 1 89 ? -2.451 1.048 18.665 1.00 72.81 89 ASP A C 1
ATOM 659 O O . ASP A 1 89 ? -2.833 0.814 19.816 1.00 72.81 89 ASP A O 1
ATOM 663 N N . ALA A 1 90 ? -3.269 1.551 17.732 1.00 66.12 90 ALA A N 1
ATOM 664 C CA . ALA A 1 90 ? -4.675 1.862 17.982 1.00 66.12 90 ALA A CA 1
ATOM 665 C C . ALA A 1 90 ? -5.482 0.620 18.404 1.00 66.12 90 ALA A C 1
ATOM 667 O O . ALA A 1 90 ? -6.279 0.702 19.337 1.00 66.12 90 ALA A O 1
ATOM 668 N N . CYS A 1 91 ? -5.240 -0.545 17.790 1.00 60.03 91 CYS A N 1
ATOM 669 C CA . CYS A 1 91 ? -5.871 -1.797 18.218 1.00 60.03 91 CYS A CA 1
ATOM 670 C C . CYS A 1 91 ? -5.479 -2.211 19.646 1.00 60.03 91 CYS A C 1
ATOM 672 O O . CYS A 1 91 ? -6.332 -2.702 20.381 1.00 60.03 91 CYS A O 1
ATOM 674 N N . THR A 1 92 ? -4.228 -2.003 20.069 1.00 61.56 92 THR A N 1
ATOM 675 C CA . THR A 1 92 ? -3.797 -2.322 21.444 1.00 61.56 92 THR A CA 1
ATOM 676 C C . THR A 1 92 ? -4.341 -1.367 22.504 1.00 61.56 92 THR A C 1
ATOM 678 O O . THR A 1 92 ? -4.656 -1.821 23.601 1.00 61.56 92 THR A O 1
ATOM 681 N N . GLN A 1 93 ? -4.503 -0.073 22.203 1.00 57.72 93 GLN A N 1
ATOM 682 C CA . GLN A 1 93 ? -5.062 0.876 23.178 1.00 57.72 93 GLN A CA 1
ATOM 683 C C . GLN A 1 93 ? -6.537 0.601 23.492 1.00 57.72 93 GLN A C 1
ATOM 685 O O . GLN A 1 93 ? -6.951 0.735 24.639 1.00 57.72 93 GLN A O 1
ATOM 690 N N . VAL A 1 94 ? -7.318 0.143 22.508 1.00 56.78 94 VAL A N 1
ATOM 691 C CA . VAL A 1 94 ? -8.723 -0.240 22.731 1.00 56.78 94 VAL A CA 1
ATOM 692 C C . VAL A 1 94 ? -8.842 -1.403 23.722 1.00 56.78 94 VAL A C 1
ATOM 694 O O . VAL A 1 94 ? -9.793 -1.445 24.501 1.00 56.78 94 VAL A O 1
ATOM 697 N N . GLU A 1 95 ? -7.884 -2.335 23.734 1.00 51.94 95 GLU A N 1
ATOM 698 C CA . GLU A 1 95 ? -7.891 -3.439 24.700 1.00 51.94 95 GLU A CA 1
ATOM 699 C C . GLU A 1 95 ? -7.504 -2.986 26.116 1.00 51.94 95 GLU A C 1
ATOM 701 O O . GLU A 1 95 ? -8.134 -3.432 27.075 1.00 51.94 95 GLU A O 1
ATOM 706 N N . GLU A 1 96 ? -6.533 -2.077 26.272 1.00 55.16 96 GLU A N 1
ATOM 707 C CA . GLU A 1 96 ? -6.197 -1.519 27.593 1.00 55.16 96 GLU A CA 1
ATOM 708 C C . GLU A 1 96 ? -7.345 -0.678 28.172 1.00 55.16 96 GLU A C 1
ATOM 710 O O . GLU A 1 96 ? -7.725 -0.892 29.325 1.00 55.16 96 GLU A O 1
ATOM 715 N N . ASP A 1 97 ? -7.970 0.192 27.371 1.00 52.47 97 ASP A N 1
ATOM 716 C CA . ASP A 1 97 ? -9.118 0.999 27.808 1.00 52.47 97 ASP A CA 1
ATOM 717 C C . ASP A 1 97 ? -10.322 0.114 28.188 1.00 52.47 97 ASP A C 1
ATOM 719 O O . ASP A 1 97 ? -11.032 0.382 29.165 1.00 52.47 97 ASP A O 1
ATOM 723 N N . ALA A 1 98 ? -10.552 -0.985 27.461 1.00 54.03 98 ALA A N 1
ATOM 724 C CA . ALA A 1 98 ? -11.607 -1.942 27.792 1.00 54.03 98 ALA A CA 1
ATOM 725 C C . ALA A 1 98 ? -11.329 -2.703 29.104 1.00 54.03 98 ALA A C 1
ATOM 727 O O . ALA A 1 98 ? -12.262 -2.979 29.864 1.00 54.03 98 ALA A O 1
ATOM 728 N N . VAL A 1 99 ? -10.065 -3.027 29.397 1.00 56.47 99 VAL A N 1
ATOM 729 C CA . VAL A 1 99 ? -9.667 -3.695 30.648 1.00 56.47 99 VAL A CA 1
ATOM 730 C C . VAL A 1 99 ? -9.768 -2.748 31.849 1.00 56.47 99 VAL A C 1
ATOM 732 O O . VAL 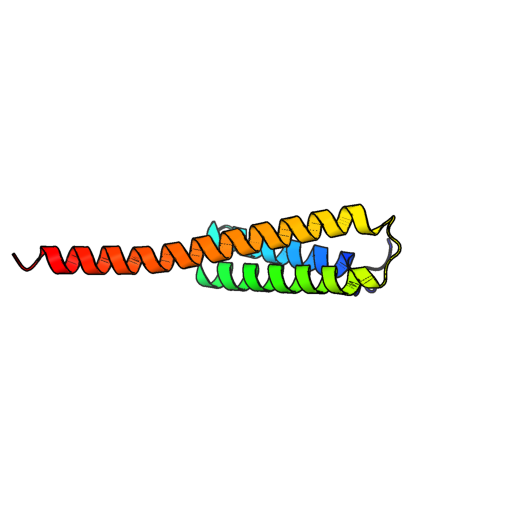A 1 99 ? -10.296 -3.154 32.887 1.00 56.47 99 VAL A O 1
ATOM 735 N N . ASP A 1 100 ? -9.356 -1.487 31.713 1.00 53.56 100 ASP A N 1
ATOM 736 C CA . ASP A 1 100 ? -9.384 -0.501 32.808 1.00 53.56 100 ASP A CA 1
ATOM 737 C C . ASP A 1 100 ? -10.828 -0.088 33.178 1.00 53.56 100 ASP A C 1
ATOM 739 O O . ASP A 1 100 ? -11.187 0.103 34.348 1.00 53.56 100 ASP A O 1
ATOM 743 N N . THR A 1 101 ? -11.731 -0.077 32.189 1.00 54.34 101 THR A N 1
ATOM 744 C CA . THR A 1 101 ? -13.168 0.150 32.426 1.00 54.34 101 THR A CA 1
ATOM 745 C C . THR A 1 101 ? -13.827 -1.019 33.175 1.00 54.34 101 THR A C 1
ATOM 747 O O . THR A 1 101 ? -14.737 -0.806 33.975 1.00 54.34 101 THR A O 1
ATOM 750 N N . MET A 1 102 ? -13.368 -2.261 32.974 1.00 50.41 102 MET A N 1
ATOM 751 C CA . MET A 1 102 ? -13.885 -3.414 33.726 1.00 50.41 102 MET A CA 1
ATOM 752 C C . MET A 1 102 ? -13.339 -3.484 35.158 1.00 50.41 102 MET A C 1
ATOM 754 O O . MET A 1 102 ? -14.062 -3.912 36.053 1.00 50.41 102 MET A O 1
ATOM 758 N N . GLN A 1 103 ? -12.104 -3.037 35.410 1.00 55.56 103 GLN A N 1
ATOM 759 C CA . GLN A 1 103 ? -11.507 -3.074 36.754 1.00 55.56 103 GLN A CA 1
ATOM 760 C C . GLN A 1 103 ? -12.021 -1.975 37.700 1.00 55.56 103 GLN A C 1
ATOM 762 O O . GLN A 1 103 ? -11.906 -2.113 38.917 1.00 55.56 103 GLN A O 1
ATOM 767 N N . SER A 1 104 ? -12.635 -0.913 37.174 1.00 55.06 104 SER A N 1
ATOM 768 C CA . SER A 1 104 ? -13.215 0.180 37.971 1.00 55.06 104 SER A CA 1
ATOM 769 C C . SER A 1 104 ? -14.676 -0.043 38.400 1.00 55.06 104 SER A C 1
ATOM 771 O O . SER A 1 104 ? -15.207 0.758 39.169 1.00 55.06 104 SER A O 1
ATOM 773 N N . MET A 1 105 ? -15.322 -1.134 37.966 1.00 50.22 105 MET A N 1
ATOM 774 C CA . MET A 1 105 ? -16.676 -1.527 38.402 1.00 50.22 105 MET A CA 1
ATOM 775 C C . MET A 1 105 ? -16.700 -2.534 39.569 1.00 50.22 105 MET A C 1
ATOM 777 O O . MET A 1 105 ? -17.784 -2.841 40.062 1.00 50.22 105 MET A O 1
ATOM 781 N N . ASP A 1 106 ? -15.538 -3.011 40.031 1.00 51.19 106 ASP A N 1
ATOM 782 C CA . ASP A 1 106 ? -15.394 -4.006 41.112 1.00 51.19 106 ASP A CA 1
ATOM 783 C C . ASP A 1 106 ? -14.950 -3.408 42.477 1.00 51.19 106 ASP A C 1
ATOM 785 O O . ASP A 1 106 ? -14.432 -4.130 43.334 1.00 51.19 106 ASP A O 1
ATOM 789 N N . LEU A 1 107 ? -15.161 -2.103 42.720 1.00 48.19 107 LEU A N 1
ATOM 790 C CA . LEU A 1 107 ? -14.902 -1.438 44.017 1.00 48.19 107 LEU A CA 1
ATOM 791 C C . LEU A 1 107 ? -16.172 -0.925 44.709 1.00 48.19 107 LEU A C 1
ATOM 793 O O . LEU A 1 107 ? -16.954 -0.191 44.066 1.00 48.19 107 LEU A O 1
#